Protein AF-X1LC96-F1 (afdb_monomer_lite)

Secondary structure (DSSP, 8-state):
-HHHIIIIIIS----GGG-S--TTTGGGSTTTTT---STTTTTTTS-TT-HHHHHHTTTTHHHHHHHHH--HHHHHHHHHHTT---TTTT-

Sequence (91 aa):
VEKIVNEHIIGNHPVDEWIATSRKNIEKYPFFKKQKRIVLQNCGIIDPGSIDDYIKYDGYKAIKKAIHNYTQKEIIDTVCESGIRGRGGGG

pLDDT: mean 90.97, std 6.49, range [71.19, 98.31]

InterPro domains:
  IPR037225 NADH-ubiquinone oxidoreductase 51kDa subunit, FMN-binding domain superfamily [SSF142019] (30-91)

Foldseek 3Di:
DVVCCVCCVVVVHDPPVPLPDELVCQCVDPVNVPDDCPVCSCPSHFDPVDPVRCVVVVHCVVVVCCVPPDDPVVVVVVVVVVVDDDPPPPD

Organism: NCBI:txid412755

Structure (mmCIF, N/CA/C/O backbone):
data_AF-X1LC96-F1
#
_entry.id   AF-X1LC96-F1
#
loop_
_atom_site.group_PDB
_atom_site.id
_atom_site.type_symbol
_atom_site.label_atom_id
_atom_site.label_alt_id
_atom_site.label_comp_id
_atom_site.label_asym_id
_atom_site.label_entity_id
_atom_site.label_seq_id
_atom_site.pdbx_PDB_ins_code
_atom_site.Cartn_x
_atom_site.Cartn_y
_ato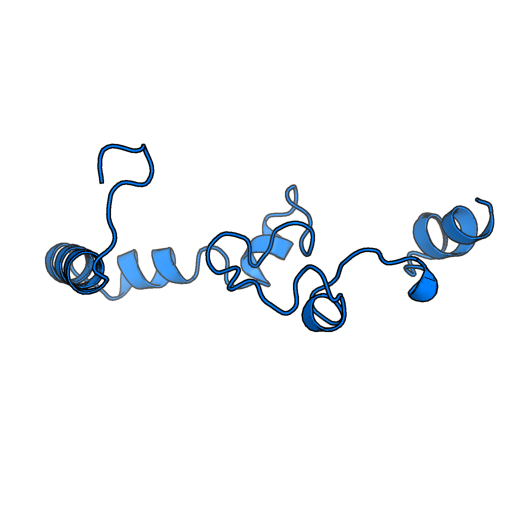m_site.Cartn_z
_atom_site.occupancy
_atom_site.B_iso_or_equiv
_atom_site.auth_seq_id
_atom_site.auth_comp_id
_atom_site.auth_asym_id
_atom_site.auth_atom_id
_atom_site.pdbx_PDB_model_num
ATOM 1 N N . VAL A 1 1 ? 17.623 2.259 -28.607 1.00 78.00 1 VAL A N 1
ATOM 2 C CA . VAL A 1 1 ? 16.188 2.614 -28.744 1.00 78.00 1 VAL A CA 1
ATOM 3 C C . VAL A 1 1 ? 15.435 1.567 -29.555 1.00 78.00 1 VAL A C 1
ATOM 5 O O . VAL A 1 1 ? 14.418 1.100 -29.064 1.00 78.00 1 VAL A O 1
ATOM 8 N N . GLU A 1 2 ? 15.956 1.115 -30.705 1.00 89.94 2 GLU A N 1
ATOM 9 C CA . GLU A 1 2 ? 15.321 0.071 -31.542 1.00 89.94 2 GLU A CA 1
ATOM 10 C C . GLU A 1 2 ? 14.866 -1.179 -30.773 1.00 89.94 2 GLU A C 1
ATOM 12 O O . GLU A 1 2 ? 13.740 -1.622 -30.958 1.00 89.94 2 GLU A O 1
ATOM 17 N N . LYS A 1 3 ? 15.683 -1.697 -29.843 1.00 89.19 3 LYS A N 1
ATOM 18 C CA . LYS A 1 3 ? 15.325 -2.865 -29.015 1.00 89.19 3 LYS A CA 1
ATOM 19 C C . LYS A 1 3 ? 14.034 -2.666 -28.201 1.00 89.19 3 LYS A C 1
ATOM 21 O O . LYS A 1 3 ? 13.172 -3.532 -28.214 1.00 89.19 3 LYS A O 1
ATOM 26 N N . ILE A 1 4 ? 13.861 -1.510 -27.545 1.00 90.81 4 ILE A N 1
ATOM 27 C CA . ILE A 1 4 ? 12.620 -1.183 -26.807 1.00 90.81 4 ILE A CA 1
ATOM 28 C C . ILE A 1 4 ? 11.434 -1.081 -27.762 1.00 90.81 4 ILE A C 1
ATOM 30 O O . ILE A 1 4 ? 10.351 -1.556 -27.440 1.00 90.81 4 ILE A O 1
ATOM 34 N N . VAL A 1 5 ? 11.626 -0.462 -28.926 1.00 92.00 5 VAL A N 1
ATOM 35 C CA . VAL A 1 5 ? 10.540 -0.291 -29.895 1.00 92.00 5 VAL A CA 1
ATOM 36 C C . VAL A 1 5 ? 10.077 -1.654 -30.408 1.00 92.00 5 VAL A C 1
ATOM 38 O O . VAL A 1 5 ? 8.888 -1.947 -30.361 1.00 92.00 5 VAL A O 1
ATOM 41 N N . ASN A 1 6 ? 11.006 -2.514 -30.818 1.00 93.62 6 ASN A N 1
ATOM 42 C CA . ASN A 1 6 ? 10.679 -3.814 -31.395 1.00 93.62 6 ASN A CA 1
ATOM 43 C C . ASN A 1 6 ? 10.138 -4.802 -30.353 1.00 93.62 6 ASN A C 1
ATOM 45 O O . ASN A 1 6 ? 9.132 -5.456 -30.607 1.00 93.62 6 ASN A O 1
ATOM 49 N N . GLU A 1 7 ? 10.764 -4.903 -29.178 1.00 91.94 7 GLU A N 1
ATOM 50 C CA . GLU A 1 7 ? 10.353 -5.873 -28.155 1.00 91.94 7 GLU A CA 1
ATOM 51 C C . GLU A 1 7 ? 9.178 -5.357 -27.313 1.00 91.94 7 GLU A C 1
ATOM 53 O O . GLU A 1 7 ? 8.131 -6.000 -27.259 1.00 91.94 7 GLU A O 1
ATOM 58 N N . HIS A 1 8 ? 9.312 -4.182 -26.687 1.00 88.25 8 HIS A N 1
ATOM 59 C CA . HIS A 1 8 ? 8.322 -3.680 -25.726 1.00 88.25 8 HIS A CA 1
ATOM 60 C C . HIS A 1 8 ? 7.112 -3.051 -26.415 1.00 88.25 8 HIS A C 1
ATOM 62 O O . HIS A 1 8 ? 5.985 -3.380 -26.064 1.00 88.25 8 HIS A O 1
ATOM 68 N N . ILE A 1 9 ? 7.325 -2.143 -27.374 1.00 88.25 9 ILE A N 1
ATOM 69 C CA . ILE A 1 9 ? 6.215 -1.389 -27.982 1.00 88.25 9 ILE A CA 1
ATOM 70 C C . ILE A 1 9 ? 5.474 -2.243 -29.014 1.00 88.25 9 ILE A C 1
ATOM 72 O O . ILE A 1 9 ? 4.252 -2.334 -28.968 1.00 88.25 9 ILE A O 1
ATOM 76 N N . ILE A 1 10 ? 6.204 -2.868 -29.941 1.00 92.19 10 ILE A N 1
ATOM 77 C CA . ILE A 1 10 ? 5.618 -3.665 -31.027 1.00 92.19 10 ILE A CA 1
ATOM 78 C C . ILE A 1 10 ? 5.329 -5.094 -30.555 1.00 92.19 10 ILE A C 1
ATOM 80 O O . ILE A 1 10 ? 4.236 -5.607 -30.775 1.00 92.19 10 ILE A O 1
ATOM 84 N N . GLY A 1 11 ? 6.299 -5.737 -29.900 1.00 89.06 11 GLY A N 1
ATOM 85 C CA . GLY A 1 11 ? 6.190 -7.125 -29.448 1.00 89.06 11 GLY A CA 1
ATOM 86 C C . GLY A 1 11 ? 5.399 -7.322 -28.154 1.00 89.06 11 GLY A C 1
ATOM 87 O O . GLY A 1 11 ? 5.100 -8.461 -27.813 1.00 89.06 11 GLY A O 1
ATOM 88 N N . ASN A 1 12 ? 5.051 -6.249 -27.433 1.00 86.19 12 ASN A N 1
ATOM 89 C CA . ASN A 1 12 ? 4.392 -6.301 -26.122 1.00 86.19 12 ASN A CA 1
ATOM 90 C C . ASN A 1 12 ? 5.151 -7.155 -25.077 1.00 86.19 12 ASN A C 1
ATOM 92 O O . ASN A 1 12 ? 4.567 -7.731 -24.156 1.00 86.19 12 ASN A O 1
ATOM 96 N N . HIS A 1 13 ? 6.474 -7.244 -25.225 1.00 86.31 13 HIS A N 1
ATOM 97 C CA . HIS A 1 13 ? 7.374 -7.984 -24.349 1.00 86.31 13 HIS A CA 1
ATOM 98 C C . HIS A 1 13 ? 8.394 -7.018 -23.731 1.00 86.31 13 HIS A C 1
ATOM 100 O O . HIS A 1 13 ? 9.277 -6.516 -24.429 1.00 86.31 13 HIS A O 1
ATOM 106 N N . PRO A 1 14 ? 8.297 -6.713 -22.424 1.00 85.62 14 PRO A N 1
ATOM 107 C CA . PRO A 1 14 ? 9.258 -5.836 -21.776 1.00 85.62 14 PRO A CA 1
ATOM 108 C C . PRO A 1 14 ? 10.687 -6.378 -21.836 1.00 85.62 14 PRO A C 1
ATOM 110 O O . PRO A 1 14 ? 10.930 -7.551 -21.570 1.00 85.62 14 PRO A O 1
ATOM 113 N N . VAL A 1 15 ? 11.642 -5.491 -22.123 1.00 87.19 15 VAL A N 1
ATOM 114 C CA . VAL A 1 15 ? 13.072 -5.818 -22.083 1.00 87.19 15 VAL A CA 1
ATOM 115 C C . VAL A 1 15 ? 13.507 -5.939 -20.620 1.00 87.19 15 VAL A C 1
ATOM 117 O O . VAL A 1 15 ? 13.826 -4.932 -19.988 1.00 87.19 15 VAL A O 1
ATOM 120 N N . 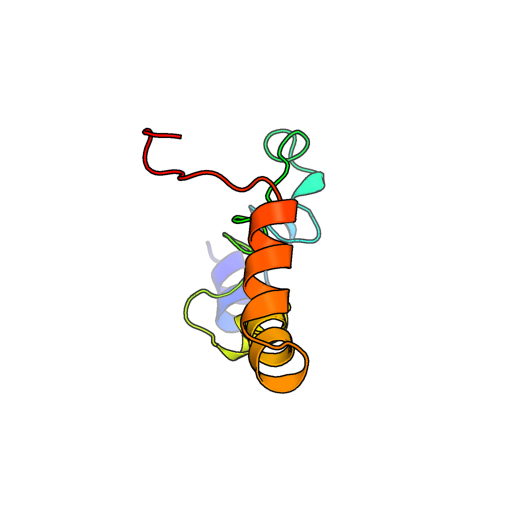ASP A 1 16 ? 13.514 -7.162 -20.080 1.00 81.06 16 ASP A N 1
ATOM 121 C CA . ASP A 1 16 ? 13.770 -7.454 -18.656 1.00 81.06 16 ASP A CA 1
ATOM 122 C C . ASP A 1 16 ? 15.057 -6.811 -18.109 1.00 81.06 16 ASP A C 1
ATOM 124 O O . ASP A 1 16 ? 15.093 -6.344 -16.970 1.00 81.06 16 ASP A O 1
ATOM 128 N N . GLU A 1 17 ? 16.101 -6.739 -18.938 1.00 81.88 17 GLU A N 1
ATOM 129 C CA . GLU A 1 17 ? 17.396 -6.128 -18.614 1.00 81.88 17 GLU A CA 1
ATOM 130 C C . GLU A 1 17 ? 17.280 -4.644 -18.224 1.00 81.88 17 GLU A C 1
ATOM 132 O O . GLU A 1 17 ? 18.074 -4.141 -17.429 1.00 81.88 17 GLU A O 1
ATOM 137 N N . TRP A 1 18 ? 16.294 -3.932 -18.778 1.00 84.81 18 TRP A N 1
ATOM 138 C CA . TRP A 1 18 ? 16.137 -2.481 -18.631 1.00 84.81 18 TRP A CA 1
ATOM 139 C C . TRP A 1 18 ? 14.959 -2.092 -17.736 1.00 84.81 18 TRP A C 1
ATOM 141 O O . TRP A 1 18 ? 14.653 -0.908 -17.583 1.00 84.81 18 TRP A O 1
ATOM 151 N N . ILE A 1 19 ? 14.301 -3.070 -17.111 1.00 79.69 19 ILE A N 1
ATOM 152 C CA . ILE A 1 19 ? 13.239 -2.804 -16.143 1.00 79.69 19 ILE A CA 1
ATOM 153 C C . ILE A 1 19 ? 13.859 -2.191 -14.888 1.00 79.69 19 ILE A C 1
ATOM 155 O O . ILE A 1 19 ? 14.456 -2.889 -14.070 1.00 79.69 19 ILE A O 1
ATOM 159 N N . ALA A 1 20 ? 13.663 -0.883 -14.711 1.00 76.44 20 ALA A N 1
ATOM 160 C CA . ALA A 1 20 ? 14.173 -0.143 -13.561 1.00 76.44 20 ALA A CA 1
ATOM 161 C C . ALA A 1 20 ? 13.570 -0.621 -12.231 1.00 76.44 20 ALA A C 1
ATOM 163 O O . ALA A 1 20 ? 14.279 -0.722 -11.235 1.00 76.44 20 ALA A O 1
ATOM 164 N N . THR A 1 21 ? 12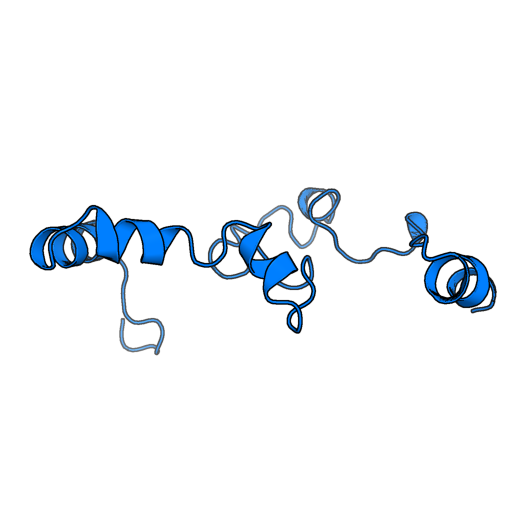.268 -0.918 -12.198 1.00 75.44 21 THR A N 1
ATOM 165 C CA . THR A 1 21 ? 11.580 -1.438 -11.009 1.00 75.44 21 THR A CA 1
ATOM 166 C C . THR A 1 21 ? 10.396 -2.313 -11.393 1.00 75.44 21 THR A C 1
ATOM 168 O O . THR A 1 21 ? 9.581 -1.949 -12.229 1.00 75.44 21 THR A O 1
ATOM 171 N N . SER A 1 22 ? 10.271 -3.455 -10.727 1.00 79.50 22 SER A N 1
ATOM 172 C CA . SER A 1 22 ? 9.117 -4.352 -10.761 1.00 79.50 22 SER A CA 1
ATOM 173 C C . SER A 1 22 ? 9.001 -5.064 -9.418 1.00 79.50 22 SER A C 1
ATOM 175 O O . SER A 1 22 ? 9.981 -5.187 -8.684 1.00 79.50 22 SER A O 1
ATOM 177 N N . ARG A 1 23 ? 7.841 -5.643 -9.103 1.00 73.81 23 ARG A N 1
ATOM 178 C CA . ARG A 1 23 ? 7.683 -6.415 -7.857 1.00 73.81 23 ARG A CA 1
ATOM 179 C C . ARG A 1 23 ? 8.697 -7.560 -7.720 1.00 73.81 23 ARG A C 1
ATOM 181 O O . ARG A 1 23 ? 9.110 -7.868 -6.611 1.00 73.81 23 ARG A O 1
ATOM 188 N N . LYS A 1 24 ? 9.124 -8.164 -8.837 1.00 76.06 24 LYS A N 1
ATOM 189 C CA . LYS A 1 24 ? 10.068 -9.297 -8.860 1.00 76.06 24 LYS A CA 1
ATOM 190 C C . LYS A 1 24 ? 11.513 -8.901 -8.546 1.00 76.06 24 LYS A C 1
ATOM 192 O O . LYS A 1 24 ? 12.299 -9.753 -8.135 1.00 76.06 24 LYS A O 1
ATOM 197 N N . ASN A 1 25 ? 11.893 -7.645 -8.781 1.00 80.44 25 ASN A N 1
ATOM 198 C CA . ASN A 1 25 ? 13.279 -7.191 -8.640 1.00 80.44 25 ASN A CA 1
ATOM 199 C C . ASN A 1 25 ? 13.456 -6.017 -7.667 1.00 80.44 25 ASN A C 1
ATOM 201 O O . ASN A 1 25 ? 14.593 -5.706 -7.331 1.00 80.44 25 ASN A O 1
ATOM 205 N N . ILE A 1 26 ? 12.380 -5.411 -7.157 1.00 83.38 26 ILE A N 1
ATOM 206 C CA . ILE A 1 26 ? 12.459 -4.238 -6.277 1.00 83.38 26 ILE A CA 1
ATOM 207 C C . ILE A 1 26 ? 13.310 -4.491 -5.030 1.00 83.38 26 ILE A C 1
ATOM 209 O O . ILE A 1 26 ? 14.126 -3.653 -4.667 1.00 83.38 26 ILE A O 1
ATOM 213 N N . GLU A 1 27 ? 13.209 -5.682 -4.437 1.00 81.88 27 GLU A N 1
ATOM 214 C CA . GLU A 1 27 ? 14.016 -6.076 -3.275 1.00 81.88 27 GLU A CA 1
ATOM 215 C C . GLU A 1 27 ? 15.496 -6.308 -3.614 1.00 81.88 27 GLU A C 1
ATOM 217 O O . GLU A 1 27 ? 16.356 -6.241 -2.733 1.00 81.88 27 GLU A O 1
ATOM 222 N N . LYS A 1 28 ? 15.814 -6.553 -4.893 1.00 82.62 28 LYS A N 1
ATOM 223 C CA . LYS A 1 28 ? 17.192 -6.730 -5.369 1.00 82.62 28 LYS A CA 1
ATOM 224 C C . LYS A 1 28 ? 17.931 -5.396 -5.484 1.00 82.62 28 LYS A C 1
ATOM 226 O O . LYS A 1 28 ? 19.157 -5.387 -5.407 1.00 82.62 28 LYS A O 1
ATOM 231 N N . TYR A 1 29 ? 17.219 -4.275 -5.622 1.00 84.31 29 TYR A N 1
ATOM 232 C CA . TYR A 1 29 ? 17.845 -2.956 -5.682 1.00 84.31 29 TYR A CA 1
ATOM 233 C C . TYR A 1 29 ? 18.313 -2.508 -4.292 1.00 84.31 29 TYR A C 1
ATOM 235 O O . TYR A 1 29 ? 17.484 -2.371 -3.383 1.00 84.31 29 TYR A O 1
ATOM 243 N N . PRO A 1 30 ? 19.610 -2.179 -4.116 1.00 87.56 30 PRO A N 1
ATOM 244 C CA . PRO A 1 30 ? 20.151 -1.741 -2.828 1.00 87.56 30 PRO A CA 1
ATOM 245 C C . PRO A 1 30 ? 19.387 -0.568 -2.200 1.00 87.56 30 PRO A C 1
ATOM 247 O O . PRO A 1 30 ? 19.246 -0.511 -0.980 1.00 87.56 30 PRO A O 1
ATOM 250 N N . PHE A 1 31 ? 18.851 0.331 -3.033 1.00 86.88 31 PHE A N 1
ATOM 251 C CA . PHE A 1 31 ? 18.073 1.492 -2.602 1.00 86.88 31 PHE A CA 1
ATOM 252 C C . PHE A 1 31 ? 16.763 1.114 -1.892 1.00 86.88 31 PHE A C 1
ATOM 254 O O . PHE A 1 31 ? 16.440 1.676 -0.844 1.00 86.88 31 PHE A O 1
ATOM 261 N N . PHE A 1 32 ? 16.014 0.148 -2.433 1.00 88.12 32 PHE A N 1
ATOM 262 C CA . PHE A 1 32 ? 14.712 -0.254 -1.892 1.00 88.12 32 PHE A CA 1
ATOM 263 C C . PHE A 1 32 ? 14.818 -1.348 -0.828 1.00 88.12 32 PHE A C 1
ATOM 265 O O . PHE A 1 32 ? 13.926 -1.455 0.009 1.00 88.12 32 PHE A O 1
ATOM 272 N N . LYS A 1 33 ? 15.922 -2.108 -0.798 1.00 88.19 33 LYS A N 1
ATOM 273 C CA . LYS A 1 33 ? 16.131 -3.245 0.115 1.00 88.19 33 LYS A CA 1
ATOM 274 C C . LYS A 1 33 ? 15.916 -2.919 1.600 1.00 88.19 33 LYS A C 1
ATOM 276 O O . LYS A 1 33 ? 15.524 -3.791 2.366 1.00 88.19 33 LYS A O 1
ATOM 281 N N . LYS A 1 34 ? 16.182 -1.679 2.026 1.00 91.00 34 LYS A N 1
ATOM 282 C CA . LYS A 1 34 ? 16.019 -1.237 3.426 1.00 91.00 34 LYS A CA 1
ATOM 283 C C . LYS A 1 34 ? 14.702 -0.496 3.699 1.00 91.00 34 LYS A C 1
ATOM 285 O O . LYS A 1 34 ? 14.517 0.018 4.798 1.00 91.00 34 LYS A O 1
ATOM 290 N N . GLN A 1 35 ? 13.797 -0.401 2.725 1.00 91.50 35 GLN A N 1
ATOM 291 C CA . GLN A 1 35 ? 12.560 0.373 2.845 1.00 91.50 35 GLN A CA 1
ATOM 292 C C . GLN A 1 35 ? 11.360 -0.533 3.123 1.00 91.50 35 GLN A C 1
ATOM 294 O O . GLN A 1 35 ? 11.092 -1.473 2.379 1.00 91.50 35 GLN A O 1
ATOM 299 N N . LYS A 1 36 ? 10.555 -0.192 4.135 1.00 92.00 36 LYS A N 1
ATOM 300 C CA . LYS A 1 36 ? 9.243 -0.817 4.345 1.00 92.00 36 LYS A CA 1
ATOM 301 C C . LYS A 1 36 ? 8.169 -0.033 3.590 1.00 92.00 36 LYS A C 1
ATOM 303 O O . LYS A 1 36 ? 7.584 0.917 4.106 1.00 92.00 36 LYS A O 1
ATOM 308 N N . ARG A 1 37 ? 7.908 -0.423 2.345 1.00 91.12 37 ARG A N 1
ATOM 309 C CA . ARG A 1 37 ? 6.989 0.289 1.444 1.00 91.12 37 ARG A CA 1
ATOM 310 C C . ARG A 1 37 ? 5.534 -0.148 1.631 1.00 91.12 37 ARG A C 1
ATOM 312 O O . ARG A 1 37 ? 4.998 -0.787 0.748 1.00 91.12 37 ARG A O 1
ATOM 319 N N . ILE A 1 38 ? 4.881 0.204 2.743 1.00 92.00 38 ILE A N 1
ATOM 320 C CA . ILE A 1 38 ? 3.465 -0.173 2.967 1.00 92.00 38 ILE A CA 1
ATOM 321 C C . ILE A 1 38 ? 2.533 0.613 2.030 1.00 92.00 38 ILE A C 1
ATOM 323 O O . ILE A 1 38 ? 1.885 0.037 1.167 1.00 92.00 38 ILE A O 1
ATOM 327 N N . VAL A 1 39 ? 2.505 1.946 2.146 1.00 93.25 39 VAL A N 1
ATOM 328 C CA . VAL A 1 39 ? 1.646 2.807 1.303 1.00 93.25 39 VAL A CA 1
ATOM 329 C C . VAL A 1 39 ? 2.138 2.835 -0.147 1.00 93.25 39 VAL A C 1
ATOM 331 O O . VAL A 1 39 ? 1.352 2.866 -1.086 1.00 93.25 39 VAL A O 1
ATOM 334 N N . LEU A 1 40 ? 3.457 2.769 -0.338 1.00 92.56 40 LEU A N 1
ATOM 335 C CA . LEU A 1 40 ? 4.100 2.830 -1.651 1.00 92.56 40 LEU A CA 1
ATOM 336 C C . LEU A 1 40 ? 4.271 1.453 -2.308 1.00 92.56 40 LEU A C 1
ATOM 338 O O . LEU A 1 40 ? 5.019 1.354 -3.280 1.00 92.56 40 LEU A O 1
ATOM 342 N N . GLN A 1 41 ? 3.643 0.388 -1.797 1.00 90.88 41 GLN A N 1
ATOM 343 C CA . GLN A 1 41 ? 3.875 -0.983 -2.279 1.00 90.88 41 GLN A CA 1
ATOM 344 C C . GLN A 1 41 ? 3.596 -1.177 -3.774 1.00 90.88 41 GLN A C 1
ATOM 346 O O . GLN A 1 41 ? 4.242 -2.011 -4.396 1.00 90.88 41 GLN A O 1
ATOM 351 N N . ASN A 1 42 ? 2.677 -0.397 -4.350 1.00 91.50 42 ASN A N 1
ATOM 352 C CA . ASN A 1 42 ? 2.278 -0.511 -5.757 1.00 91.50 42 ASN A CA 1
ATOM 353 C C . ASN A 1 42 ? 2.913 0.571 -6.656 1.00 91.50 42 ASN A C 1
ATOM 355 O O . ASN A 1 42 ? 2.842 0.478 -7.879 1.00 91.50 42 ASN A O 1
ATOM 359 N N . CYS A 1 43 ? 3.558 1.590 -6.075 1.00 90.44 43 CYS A N 1
ATOM 360 C CA . CYS A 1 43 ? 4.142 2.701 -6.831 1.00 90.44 43 CYS A CA 1
ATOM 361 C C . CYS A 1 43 ? 5.293 2.219 -7.734 1.00 90.44 43 CYS A C 1
ATOM 363 O O . CYS A 1 43 ? 6.246 1.602 -7.247 1.00 90.44 43 CYS A O 1
ATOM 365 N N . GLY A 1 44 ? 5.201 2.495 -9.038 1.00 86.75 44 GLY A N 1
ATOM 366 C CA . GLY A 1 44 ? 6.175 2.039 -10.038 1.00 86.75 44 GLY A CA 1
ATOM 367 C C . GLY A 1 44 ? 6.116 0.536 -10.341 1.00 86.75 44 GLY A C 1
ATOM 368 O O . GLY A 1 44 ? 7.071 -0.002 -10.895 1.00 86.75 44 GLY A O 1
ATOM 369 N N . ILE A 1 45 ? 5.041 -0.149 -9.928 1.00 87.88 45 ILE A N 1
ATOM 370 C CA . ILE A 1 45 ? 4.813 -1.583 -10.182 1.00 87.88 45 ILE A CA 1
ATOM 371 C C . ILE A 1 45 ? 3.553 -1.812 -11.020 1.00 87.88 45 ILE A C 1
ATOM 373 O O . ILE A 1 45 ? 3.550 -2.726 -11.840 1.00 87.88 45 ILE A O 1
ATOM 377 N N . ILE A 1 46 ? 2.507 -1.016 -10.795 1.00 90.50 46 ILE A N 1
ATOM 378 C CA . ILE A 1 46 ? 1.217 -1.128 -11.487 1.00 90.50 46 ILE A CA 1
ATOM 379 C C . ILE A 1 46 ? 1.017 0.046 -12.443 1.00 90.50 46 ILE A C 1
ATOM 381 O O . ILE A 1 46 ? 1.608 1.110 -12.232 1.00 90.50 46 ILE A O 1
ATOM 385 N N . ASP A 1 47 ? 0.147 -0.124 -13.433 1.00 90.62 47 ASP A N 1
ATOM 386 C CA . ASP A 1 47 ? -0.365 0.987 -14.233 1.00 90.62 47 ASP A CA 1
ATOM 387 C C . ASP A 1 47 ? -1.335 1.837 -13.385 1.00 90.62 47 ASP A C 1
ATOM 389 O O . ASP A 1 47 ? -2.405 1.352 -13.003 1.00 90.62 47 ASP A O 1
ATOM 393 N N . PRO A 1 48 ? -1.004 3.105 -13.071 1.00 92.38 48 PRO A N 1
ATOM 394 C CA . PRO A 1 48 ? -1.875 3.965 -12.274 1.00 92.38 48 PRO A CA 1
ATOM 395 C C . PRO A 1 48 ? -3.183 4.348 -12.989 1.00 92.38 48 PRO A C 1
ATOM 397 O O . PRO A 1 48 ? -4.113 4.792 -12.318 1.00 92.38 48 PRO A O 1
ATOM 400 N N . GLY A 1 49 ? -3.262 4.206 -14.317 1.00 95.12 49 GLY A N 1
ATOM 401 C CA . GLY A 1 49 ? -4.469 4.468 -15.104 1.00 95.12 49 GLY A CA 1
ATOM 402 C C . GLY A 1 49 ? -5.424 3.274 -15.201 1.00 95.12 49 GLY A C 1
ATOM 403 O O . GLY A 1 49 ? -6.557 3.441 -15.649 1.00 95.12 49 GLY A O 1
ATOM 404 N N . SER A 1 50 ? -4.996 2.083 -14.769 1.00 95.69 50 SER A N 1
ATOM 405 C CA . SER A 1 50 ? -5.768 0.847 -14.896 1.00 95.69 50 SER A CA 1
ATOM 406 C C . SER A 1 50 ? -6.393 0.420 -13.569 1.00 95.69 50 SER A C 1
ATOM 408 O O . SER A 1 50 ? -5.709 0.026 -12.619 1.00 95.69 50 SER A O 1
ATOM 410 N N . ILE A 1 51 ? -7.728 0.439 -13.512 1.00 96.50 51 ILE A N 1
ATOM 411 C CA . ILE A 1 51 ? -8.472 -0.059 -12.348 1.00 96.50 51 ILE A CA 1
ATOM 412 C C . ILE A 1 51 ? -8.287 -1.569 -12.158 1.00 96.50 51 ILE A C 1
ATOM 414 O O . ILE A 1 51 ? -8.163 -2.036 -11.024 1.00 96.50 51 ILE A O 1
ATOM 418 N N . ASP A 1 52 ? -8.219 -2.320 -13.256 1.00 97.00 52 ASP A N 1
ATOM 419 C CA . ASP A 1 52 ? -8.056 -3.772 -13.231 1.00 97.00 52 ASP A CA 1
ATOM 420 C C . ASP A 1 52 ? -6.696 -4.158 -12.661 1.00 97.00 52 ASP A C 1
ATOM 422 O O . ASP A 1 52 ? -6.598 -5.097 -11.867 1.00 97.00 52 ASP A O 1
ATOM 426 N N . ASP A 1 53 ? -5.653 -3.396 -13.002 1.00 94.31 53 ASP A N 1
ATOM 427 C CA . ASP A 1 53 ? -4.331 -3.607 -12.430 1.00 94.31 53 ASP A CA 1
ATOM 428 C C . ASP A 1 53 ? -4.362 -3.304 -10.924 1.00 94.31 53 ASP A C 1
ATOM 430 O O . ASP A 1 53 ? -3.937 -4.127 -10.115 1.00 94.31 53 ASP A O 1
ATOM 434 N N . TYR A 1 54 ? -4.995 -2.206 -10.495 1.00 95.88 54 TYR A N 1
ATOM 435 C CA . TYR A 1 54 ? -5.150 -1.926 -9.064 1.00 95.88 54 TYR A CA 1
ATOM 436 C C . TYR A 1 54 ? -5.883 -3.051 -8.311 1.00 95.88 54 TYR A C 1
ATOM 438 O O . TYR A 1 54 ? -5.399 -3.496 -7.268 1.00 95.88 54 TYR A O 1
ATOM 446 N N . ILE A 1 55 ? -6.996 -3.566 -8.848 1.00 96.25 55 ILE A N 1
ATOM 447 C CA . ILE A 1 55 ? -7.765 -4.679 -8.260 1.00 96.25 55 ILE A CA 1
ATOM 448 C C . ILE A 1 55 ? -6.928 -5.961 -8.191 1.00 96.25 55 ILE A C 1
ATOM 450 O O . ILE A 1 55 ? -6.904 -6.628 -7.152 1.00 96.25 55 ILE A O 1
ATOM 454 N N . LYS A 1 56 ? -6.201 -6.295 -9.265 1.00 94.94 56 LYS A N 1
ATOM 455 C CA . LYS A 1 56 ? -5.292 -7.451 -9.324 1.00 94.94 56 LYS A CA 1
ATOM 456 C C . LYS A 1 56 ? -4.247 -7.420 -8.207 1.00 94.94 56 LYS A C 1
ATOM 458 O O . LYS A 1 56 ? -3.821 -8.471 -7.729 1.00 94.94 56 LYS A O 1
ATOM 463 N N . TYR A 1 57 ? -3.867 -6.225 -7.763 1.00 92.31 57 TYR A N 1
ATOM 464 C CA . TYR A 1 57 ? -2.911 -5.991 -6.684 1.00 92.31 57 TYR A CA 1
ATOM 465 C C . TYR A 1 57 ? -3.577 -5.636 -5.342 1.00 92.31 57 TYR A C 1
ATOM 467 O O . TYR A 1 57 ? -3.074 -4.791 -4.596 1.00 92.31 57 TYR A O 1
ATOM 475 N N . ASP A 1 58 ? -4.683 -6.320 -5.023 1.00 94.19 58 ASP A N 1
ATOM 476 C CA . ASP A 1 58 ? -5.472 -6.202 -3.783 1.00 94.19 58 ASP A CA 1
ATOM 477 C C . ASP A 1 58 ? -6.121 -4.819 -3.559 1.00 94.19 58 ASP A C 1
ATOM 479 O O . ASP A 1 58 ? -6.614 -4.515 -2.464 1.00 94.19 58 ASP A O 1
ATOM 483 N N . GLY A 1 59 ? -6.170 -3.980 -4.595 1.00 95.19 59 GLY A N 1
ATOM 484 C CA . GLY A 1 59 ? -6.921 -2.733 -4.598 1.00 95.19 59 GLY A CA 1
ATOM 485 C C . GLY A 1 59 ? -8.385 -2.969 -4.239 1.00 95.19 59 GLY A C 1
ATOM 486 O O . GLY A 1 59 ? -8.988 -3.974 -4.609 1.00 95.19 59 GLY A O 1
ATOM 487 N N . TYR A 1 60 ? -8.954 -2.063 -3.445 1.00 96.12 60 TYR A N 1
ATOM 488 C CA . TYR A 1 60 ? -10.324 -2.138 -2.916 1.00 96.12 60 TYR A CA 1
ATOM 489 C C . TYR A 1 60 ? -10.674 -3.366 -2.049 1.00 96.12 60 TYR A C 1
ATOM 491 O O . TYR A 1 60 ? -11.777 -3.443 -1.503 1.00 96.12 60 TYR A O 1
ATOM 499 N N . LYS A 1 61 ? -9.749 -4.301 -1.815 1.00 96.50 61 LYS A N 1
ATOM 500 C CA . LYS A 1 61 ? -9.999 -5.471 -0.958 1.00 96.50 61 LYS A CA 1
ATOM 501 C C . LYS A 1 61 ? -10.382 -5.072 0.466 1.00 96.50 61 LYS A C 1
ATOM 503 O O . LYS A 1 61 ? -11.305 -5.642 1.046 1.00 96.50 61 LYS A O 1
ATOM 508 N N . ALA A 1 62 ? -9.696 -4.068 1.012 1.00 95.06 62 ALA A N 1
ATOM 509 C CA . ALA A 1 62 ? -9.953 -3.565 2.357 1.00 95.06 62 ALA A CA 1
ATOM 510 C C . ALA A 1 62 ? -11.336 -2.907 2.473 1.00 95.06 62 ALA A C 1
ATOM 512 O O . ALA A 1 62 ? -12.058 -3.211 3.417 1.00 95.06 62 ALA A O 1
ATOM 513 N N . ILE A 1 63 ? -11.741 -2.076 1.502 1.00 95.88 63 ILE A N 1
ATOM 514 C CA . ILE A 1 63 ? -13.056 -1.417 1.547 1.00 95.88 63 ILE A CA 1
ATOM 515 C C . ILE A 1 63 ? -14.197 -2.415 1.340 1.00 95.88 63 ILE A C 1
ATOM 517 O O . ILE A 1 63 ? -15.195 -2.343 2.048 1.00 95.88 63 ILE A O 1
ATOM 521 N N . LYS A 1 64 ? -14.019 -3.415 0.464 1.00 97.12 64 LYS A N 1
ATOM 522 C CA . LYS A 1 64 ? -14.978 -4.517 0.318 1.00 97.12 64 LYS A CA 1
ATOM 523 C C . LYS A 1 64 ? -15.193 -5.235 1.653 1.00 97.12 64 LYS A C 1
ATOM 525 O O . LYS A 1 64 ? -16.330 -5.472 2.047 1.00 97.12 64 LYS A O 1
ATOM 530 N N . LYS A 1 65 ? -14.109 -5.546 2.374 1.00 96.25 65 LYS A N 1
ATOM 531 C CA . LYS A 1 65 ? -14.186 -6.162 3.706 1.00 96.25 65 LYS A CA 1
ATOM 532 C C . LYS A 1 65 ? -14.830 -5.222 4.733 1.00 96.25 65 LYS A C 1
ATOM 534 O O . LYS A 1 65 ? -15.674 -5.671 5.495 1.00 96.25 65 LYS A O 1
ATOM 539 N N . ALA A 1 66 ? -14.459 -3.942 4.736 1.00 97.25 66 ALA A N 1
ATOM 540 C CA . ALA A 1 66 ? -15.008 -2.928 5.636 1.00 97.25 66 ALA A CA 1
ATOM 541 C C . ALA A 1 66 ? -16.528 -2.803 5.510 1.00 97.25 66 ALA A C 1
ATOM 543 O O . ALA A 1 66 ? -17.222 -2.852 6.513 1.00 97.25 66 ALA A O 1
ATOM 544 N N . ILE A 1 67 ? -17.040 -2.703 4.282 1.00 97.12 67 ILE A N 1
ATOM 545 C CA . ILE A 1 67 ? -18.468 -2.481 4.035 1.00 97.12 67 ILE A CA 1
ATOM 546 C C . ILE A 1 67 ? -19.306 -3.725 4.349 1.00 97.12 67 ILE A C 1
ATOM 548 O O . ILE A 1 67 ? -20.415 -3.599 4.859 1.00 97.12 67 ILE A O 1
ATOM 552 N N . HIS A 1 68 ? -18.810 -4.920 4.023 1.00 97.69 68 HIS A N 1
ATOM 553 C CA . HIS A 1 68 ? -19.614 -6.139 4.132 1.00 97.69 68 HIS A CA 1
ATOM 554 C C . HIS A 1 68 ? -19.454 -6.884 5.456 1.00 97.69 68 HIS A C 1
ATOM 556 O O . HIS A 1 68 ? -20.374 -7.595 5.853 1.00 97.69 68 HIS A O 1
ATOM 562 N N . ASN A 1 69 ? -18.300 -6.760 6.117 1.00 97.81 69 ASN A N 1
ATOM 563 C CA . ASN A 1 69 ? -17.937 -7.660 7.213 1.00 97.81 69 ASN A CA 1
ATOM 564 C C . ASN A 1 69 ? -17.702 -6.947 8.544 1.00 97.81 69 ASN A C 1
ATOM 566 O O . ASN A 1 69 ? -17.457 -7.634 9.531 1.00 97.81 69 ASN A O 1
ATOM 570 N N . TYR A 1 70 ? -17.722 -5.614 8.576 1.00 97.75 70 TYR A N 1
ATOM 571 C CA . TYR A 1 70 ? -17.469 -4.857 9.793 1.00 97.75 70 TYR A CA 1
ATOM 572 C C . TYR A 1 70 ? -18.557 -3.824 10.039 1.00 97.75 70 TYR A C 1
ATOM 574 O O . TYR A 1 70 ? -19.052 -3.156 9.133 1.00 97.75 70 TYR A O 1
ATOM 582 N N . THR A 1 71 ? -18.894 -3.661 11.307 1.00 98.25 71 THR A N 1
ATOM 583 C CA . THR A 1 71 ? -19.653 -2.519 11.791 1.00 98.25 71 THR A CA 1
ATOM 584 C C . THR A 1 71 ? -18.774 -1.272 11.810 1.00 98.25 71 THR A C 1
ATOM 586 O O . THR A 1 71 ? -17.544 -1.334 11.864 1.00 98.25 71 THR A O 1
ATOM 589 N N . GLN A 1 72 ? -19.413 -0.104 11.849 1.00 97.81 72 GLN A N 1
ATOM 590 C CA . GLN A 1 72 ? -18.713 1.167 12.024 1.00 97.81 72 GLN A CA 1
ATOM 591 C C . GLN A 1 72 ? -17.786 1.154 13.251 1.00 97.81 72 GLN A C 1
ATOM 593 O O . GLN A 1 72 ? -16.668 1.661 13.176 1.00 97.81 72 GLN A O 1
ATOM 598 N N . LYS A 1 73 ? -18.235 0.563 14.367 1.00 98.31 73 LYS A N 1
ATOM 599 C CA . LYS A 1 73 ? -17.444 0.485 15.596 1.00 98.31 73 LYS A CA 1
ATOM 600 C C . LYS A 1 73 ? -16.176 -0.347 15.399 1.00 98.31 73 LYS A C 1
ATOM 602 O O . LYS A 1 73 ? -15.101 0.127 15.736 1.00 98.31 73 LYS A O 1
ATOM 607 N N . GLU A 1 74 ? -16.285 -1.529 14.802 1.00 98.31 74 GLU A N 1
ATOM 608 C CA . GLU A 1 74 ? -15.124 -2.398 14.559 1.00 98.31 74 GLU A CA 1
ATOM 609 C C . GLU A 1 74 ? -14.102 -1.755 13.614 1.00 98.31 74 GLU A C 1
ATOM 611 O O . GLU A 1 74 ? -12.897 -1.935 13.791 1.00 98.31 74 GLU A O 1
ATOM 616 N N . ILE A 1 75 ? -14.561 -0.972 12.630 1.00 97.88 75 ILE A N 1
ATOM 617 C CA . ILE A 1 75 ? -13.668 -0.206 11.749 1.00 97.88 75 ILE A CA 1
ATOM 618 C C . ILE A 1 75 ? -12.894 0.840 12.555 1.00 97.88 75 ILE A C 1
ATOM 620 O O . ILE A 1 75 ? -11.676 0.936 12.409 1.00 97.88 75 ILE A O 1
ATOM 624 N N . ILE A 1 76 ? -13.583 1.614 13.400 1.00 97.75 76 ILE A N 1
ATOM 625 C CA . ILE A 1 76 ? -12.950 2.626 14.256 1.00 97.75 76 ILE A CA 1
ATOM 626 C C . ILE A 1 76 ? -11.936 1.961 15.187 1.00 97.75 76 ILE A C 1
ATOM 628 O O . ILE A 1 76 ? -10.780 2.380 15.209 1.00 97.75 76 ILE A O 1
ATOM 632 N N . ASP A 1 77 ? -12.341 0.897 15.884 1.00 98.25 77 ASP A N 1
ATOM 633 C CA . ASP A 1 77 ? -11.485 0.171 16.823 1.00 98.25 77 ASP A CA 1
ATOM 634 C C . ASP A 1 77 ? -10.231 -0.369 16.102 1.00 98.25 77 ASP A C 1
ATOM 636 O O . ASP A 1 77 ? -9.117 -0.118 16.552 1.00 98.25 77 ASP A O 1
ATOM 640 N N . THR A 1 78 ? -10.378 -0.960 14.907 1.00 97.38 78 THR A N 1
ATOM 641 C CA . THR A 1 78 ? -9.246 -1.434 14.080 1.00 97.38 78 THR A CA 1
ATOM 642 C C . THR A 1 78 ? -8.248 -0.316 13.752 1.00 97.38 78 THR A C 1
ATOM 644 O O . THR A 1 78 ? -7.033 -0.521 13.802 1.00 97.38 78 THR A O 1
ATOM 647 N N . VAL A 1 79 ? -8.737 0.873 13.383 1.00 96.19 79 VAL A N 1
ATOM 648 C CA . VAL A 1 79 ? -7.879 2.021 13.039 1.00 96.19 79 VAL A CA 1
ATOM 649 C C . VAL A 1 79 ? -7.206 2.599 14.288 1.00 96.19 79 VAL A C 1
ATOM 651 O O . VAL A 1 79 ? -6.028 2.953 14.241 1.00 96.19 79 VAL A O 1
ATOM 654 N N . CYS A 1 80 ? -7.917 2.666 15.415 1.00 96.94 80 CYS A N 1
ATOM 655 C CA . CYS A 1 80 ? -7.3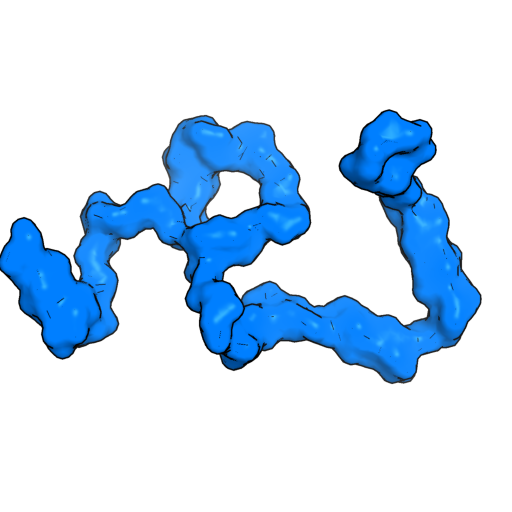61 3.103 16.694 1.00 96.94 80 CYS A CA 1
ATOM 656 C C . CYS A 1 80 ? -6.264 2.148 17.187 1.00 96.94 80 CYS A C 1
ATOM 658 O O . CYS A 1 80 ? -5.170 2.591 17.540 1.00 96.94 80 CYS A O 1
ATOM 660 N N . GLU A 1 81 ? -6.521 0.841 17.147 1.00 98.06 81 GLU A N 1
ATOM 661 C CA . GLU A 1 81 ? -5.575 -0.208 17.541 1.00 98.06 81 GLU A CA 1
ATOM 662 C C . GLU A 1 81 ? -4.334 -0.248 16.644 1.00 98.06 81 GLU A C 1
ATOM 664 O O . GLU A 1 81 ? -3.246 -0.600 17.102 1.00 98.06 81 GLU A O 1
ATOM 669 N N . SER A 1 82 ? -4.446 0.172 15.378 1.00 96.44 82 SER A N 1
ATOM 670 C CA . SER A 1 82 ? -3.294 0.229 14.475 1.00 96.44 82 SER A CA 1
ATOM 671 C C . SER A 1 82 ? -2.248 1.274 14.887 1.00 96.44 82 SER A C 1
ATOM 673 O O . SER A 1 82 ? -1.166 1.313 14.296 1.00 96.44 82 SER A O 1
ATOM 675 N N . GLY A 1 83 ? -2.581 2.187 15.809 1.00 95.88 83 GLY A N 1
ATOM 676 C CA . GLY A 1 83 ? -1.701 3.273 16.242 1.00 95.88 83 GLY A CA 1
ATOM 677 C C . GLY A 1 83 ? -1.357 4.260 15.123 1.00 95.88 83 GLY A C 1
ATOM 678 O O . GLY A 1 83 ? -0.301 4.904 15.160 1.00 95.88 83 GLY A O 1
ATOM 679 N N . ILE A 1 84 ? -2.199 4.356 14.083 1.00 95.38 84 ILE A N 1
ATOM 680 C CA . ILE A 1 84 ? -1.965 5.324 13.013 1.00 95.38 84 ILE A CA 1
ATOM 681 C C . ILE A 1 84 ? -2.144 6.741 13.562 1.00 95.38 84 ILE A C 1
ATOM 683 O O . ILE A 1 84 ? -3.007 7.017 14.387 1.00 95.38 84 ILE A O 1
ATOM 687 N N . ARG A 1 85 ? -1.287 7.644 13.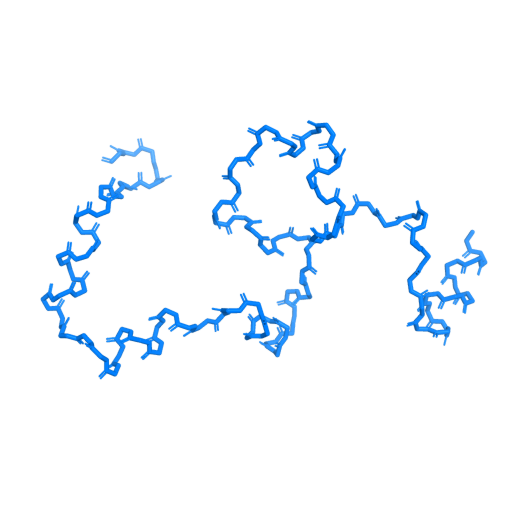094 1.00 95.81 85 ARG A N 1
ATOM 688 C CA . ARG A 1 85 ? -1.283 9.060 13.458 1.00 95.81 85 ARG A CA 1
ATOM 689 C C . ARG A 1 85 ? -1.360 9.903 12.195 1.00 95.81 85 ARG A C 1
ATOM 691 O O . ARG A 1 85 ? -0.978 9.432 11.116 1.00 95.81 85 ARG A O 1
ATOM 698 N N . GLY A 1 86 ? -1.824 11.138 12.329 1.00 95.00 86 GLY A N 1
ATOM 699 C CA . GLY A 1 86 ? -1.863 12.116 11.258 1.00 95.00 86 GLY A CA 1
ATOM 700 C C . GLY A 1 86 ? -0.489 12.272 10.608 1.00 95.00 86 GLY A C 1
ATOM 701 O O . GLY A 1 86 ? 0.528 12.510 11.257 1.00 95.00 86 GLY A O 1
ATOM 702 N N . ARG A 1 87 ? -0.443 12.120 9.282 1.00 94.62 87 ARG A N 1
ATOM 703 C CA . ARG A 1 87 ? 0.792 12.266 8.491 1.00 94.62 87 ARG A CA 1
ATOM 704 C C . ARG A 1 87 ? 0.997 13.683 7.949 1.00 94.62 87 ARG A C 1
ATOM 706 O O . ARG A 1 87 ? 1.945 13.911 7.214 1.00 94.62 87 ARG A O 1
ATOM 713 N N . GLY A 1 88 ? 0.151 14.630 8.363 1.00 95.38 88 GLY A N 1
ATOM 714 C CA . GLY A 1 88 ? 0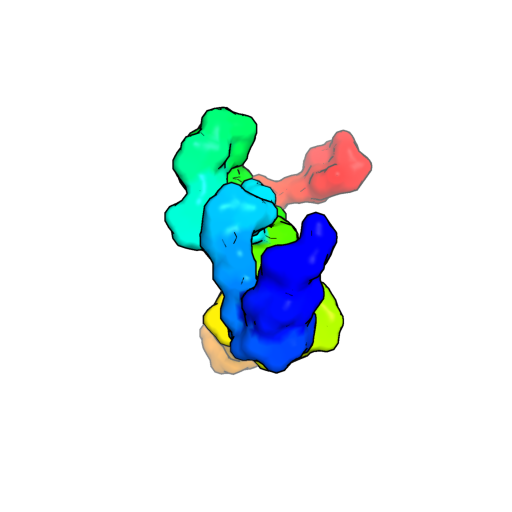.245 16.054 8.018 1.00 95.38 88 GLY A CA 1
ATOM 715 C C . GLY A 1 88 ? 1.225 16.869 8.873 1.00 95.38 88 GLY A C 1
ATOM 716 O O . GLY A 1 88 ? 1.235 18.086 8.768 1.00 95.38 88 GLY A O 1
ATOM 717 N N . GLY A 1 89 ? 2.016 16.228 9.742 1.00 93.94 89 GLY A N 1
ATOM 718 C CA . GLY A 1 89 ? 3.058 16.885 10.547 1.00 93.94 89 GLY A CA 1
ATOM 719 C C . GLY A 1 89 ? 2.678 17.207 11.997 1.00 93.94 89 GLY A C 1
ATOM 720 O O . GLY A 1 89 ? 3.570 17.339 12.825 1.00 93.94 89 GLY A O 1
ATOM 721 N N . GLY A 1 90 ? 1.385 17.251 12.337 1.00 92.38 90 GLY A N 1
ATOM 722 C CA . GLY A 1 90 ? 0.922 17.456 13.722 1.00 92.38 90 GLY A CA 1
ATOM 723 C C . GLY A 1 90 ? 1.013 16.218 14.624 1.00 92.38 90 GLY A C 1
ATOM 724 O O . GLY A 1 90 ? 0.972 16.344 15.844 1.00 92.38 90 GLY A O 1
ATOM 725 N N . GLY A 1 91 ? 1.170 15.034 14.023 1.00 71.19 91 GLY A N 1
ATOM 726 C CA . GLY A 1 91 ? 1.195 13.750 14.723 1.00 71.19 91 GLY A CA 1
ATOM 727 C C . GLY A 1 91 ? -0.185 13.291 15.151 1.00 71.19 91 GLY A C 1
ATOM 728 O O . GLY A 1 91 ? -0.498 13.425 16.347 1.00 71.19 91 GLY A O 1
#

Radius of gyration: 18.63 Å; chains: 1; bounding box: 40×27×49 Å